Protein AF-A0A498G0M4-F1 (afdb_monomer)

Secondary structure (DSSP, 8-state):
-----S-------EE-EEEEESSEE-SSSEEEEEEEE-TT--B--SPEEEEEESSSB-SSEEEEE--TTSEEEEEE--BPPTT-SEEEEEEEEE--SSSSEE--SPPPPEEEE--

Sequence (115 aa):
MMGMIGDIDGLAATELDAQPQPEVTTPGEQSIDVAVVDPDGSRVADATVIVRGGSARIDGVVTAETNGEGIATVDVDPELGPNQADGTLTIDVKPTAEGDYVDERGNTEVLVVEE

Radius of gyration: 17.29 Å; Cα contacts (8 Å, |Δi|>4): 293; chains: 1; bounding box: 62×27×42 Å

pLDDT: mean 91.68, std 13.33, range [48.0, 98.75]

Mean predicted aligned error: 6.03 Å

Structure (mmCIF, N/CA/C/O backbone):
data_AF-A0A498G0M4-F1
#
_entry.id   AF-A0A498G0M4-F1
#
loop_
_atom_site.group_PDB
_atom_site.id
_atom_site.type_symbol
_atom_site.label_atom_id
_atom_site.label_alt_id
_atom_site.label_comp_id
_atom_site.label_asym_id
_atom_site.label_entity_id
_atom_site.label_seq_id
_atom_site.pdbx_PDB_ins_code
_atom_site.Cartn_x
_atom_site.Cartn_y
_atom_site.Cartn_z
_atom_site.occupancy
_atom_site.B_iso_or_equiv
_atom_site.auth_seq_id
_atom_site.auth_comp_id
_atom_site.auth_asym_id
_atom_site.auth_atom_id
_atom_site.pdbx_PDB_model_num
ATOM 1 N N . MET A 1 1 ? 47.440 -18.723 -10.652 1.00 53.06 1 MET A N 1
ATOM 2 C CA . MET A 1 1 ? 46.733 -17.444 -10.860 1.00 53.06 1 MET A CA 1
ATOM 3 C C . MET A 1 1 ? 45.257 -17.799 -10.915 1.00 53.06 1 MET A C 1
ATOM 5 O O . MET A 1 1 ? 44.868 -18.484 -11.847 1.00 53.06 1 MET A O 1
ATOM 9 N N . MET A 1 2 ? 44.503 -17.515 -9.850 1.00 56.91 2 MET A N 1
ATOM 10 C CA . MET A 1 2 ? 43.069 -17.828 -9.766 1.00 56.91 2 MET A CA 1
ATOM 11 C C . MET A 1 2 ? 42.304 -16.583 -10.211 1.00 56.91 2 MET A C 1
ATOM 13 O O . MET A 1 2 ? 42.479 -15.523 -9.614 1.00 56.91 2 MET A O 1
ATOM 17 N N . GLY A 1 3 ? 41.565 -16.706 -11.312 1.00 49.50 3 GLY A N 1
ATOM 18 C CA . GLY A 1 3 ? 40.740 -15.643 -11.878 1.00 49.50 3 GLY A CA 1
ATOM 19 C C . GLY A 1 3 ? 39.439 -15.456 -11.100 1.00 49.50 3 GLY A C 1
ATOM 20 O O . GLY A 1 3 ? 38.919 -16.404 -10.519 1.00 49.50 3 GLY A O 1
ATOM 21 N N . MET A 1 4 ? 38.986 -14.205 -11.098 1.00 56.62 4 MET A N 1
ATOM 22 C CA . MET A 1 4 ? 37.751 -13.640 -10.550 1.00 56.62 4 MET A CA 1
ATOM 23 C C . MET A 1 4 ? 36.553 -14.599 -10.424 1.00 56.62 4 MET A C 1
ATOM 25 O O . MET A 1 4 ? 36.030 -15.105 -11.411 1.00 56.62 4 MET A O 1
ATOM 29 N N . ILE A 1 5 ? 36.085 -14.732 -9.180 1.00 56.88 5 ILE A N 1
ATOM 30 C CA . ILE A 1 5 ? 34.662 -14.677 -8.794 1.00 56.88 5 ILE A CA 1
ATOM 31 C C . ILE A 1 5 ? 34.129 -13.333 -9.326 1.00 56.88 5 ILE A C 1
ATOM 33 O O . ILE A 1 5 ? 34.840 -12.343 -9.179 1.00 56.88 5 ILE A O 1
ATOM 37 N N . GLY A 1 6 ? 32.976 -13.143 -9.949 1.00 53.41 6 GLY A N 1
ATOM 38 C CA . GLY A 1 6 ? 31.734 -13.876 -10.168 1.00 53.41 6 GLY A CA 1
ATOM 39 C C . GLY A 1 6 ? 30.750 -12.794 -10.661 1.00 53.41 6 GLY A C 1
ATOM 40 O O . GLY A 1 6 ? 30.939 -11.624 -10.332 1.00 53.41 6 GLY A O 1
ATOM 41 N N . ASP A 1 7 ? 29.773 -13.160 -11.487 1.00 50.94 7 ASP A N 1
ATOM 42 C CA . ASP A 1 7 ? 28.543 -12.378 -11.712 1.00 50.94 7 ASP A CA 1
ATOM 43 C C . ASP A 1 7 ? 28.702 -10.938 -12.239 1.00 50.94 7 ASP A C 1
ATOM 45 O O . ASP A 1 7 ? 28.330 -9.968 -11.583 1.00 50.94 7 ASP A O 1
ATOM 49 N N . ILE A 1 8 ? 29.224 -10.788 -13.459 1.00 57.91 8 ILE A N 1
ATOM 50 C CA . ILE A 1 8 ? 29.232 -9.498 -14.162 1.00 57.91 8 ILE A CA 1
ATOM 51 C C . ILE A 1 8 ? 28.188 -9.538 -15.290 1.00 57.91 8 ILE A C 1
ATOM 53 O O . ILE A 1 8 ? 28.268 -10.390 -16.175 1.00 57.91 8 ILE A O 1
ATOM 57 N N . ASP A 1 9 ? 27.252 -8.585 -15.224 1.00 48.00 9 ASP A N 1
ATOM 58 C CA . ASP A 1 9 ? 26.295 -8.148 -16.255 1.00 48.00 9 ASP A CA 1
ATOM 59 C C . ASP A 1 9 ? 25.074 -9.036 -16.554 1.00 48.00 9 ASP A C 1
ATOM 61 O O . ASP A 1 9 ? 24.768 -9.361 -17.701 1.00 48.00 9 ASP A O 1
ATOM 65 N N . GLY A 1 10 ? 24.296 -9.339 -15.511 1.00 48.12 10 GLY A N 1
ATOM 66 C CA . GLY A 1 10 ? 22.842 -9.468 -15.639 1.00 48.12 10 GLY A CA 1
ATOM 67 C C . GLY A 1 10 ? 22.207 -8.169 -15.152 1.00 48.12 10 GLY A C 1
ATOM 68 O O . GLY A 1 10 ? 22.293 -7.878 -13.965 1.00 48.12 10 GLY A O 1
ATOM 69 N N . LEU A 1 11 ? 21.662 -7.376 -16.074 1.00 59.62 11 LEU A N 1
ATOM 70 C CA . LEU A 1 11 ? 20.932 -6.122 -15.853 1.00 59.62 11 LEU A CA 1
ATOM 71 C C . LEU A 1 11 ? 20.142 -6.179 -14.534 1.00 59.62 11 LEU A C 1
ATOM 73 O O . LEU A 1 11 ? 19.215 -6.978 -14.414 1.00 59.62 11 LEU A O 1
ATOM 77 N N . ALA A 1 12 ? 20.548 -5.403 -13.526 1.00 71.50 12 ALA A N 1
ATOM 78 C CA . ALA A 1 12 ? 19.816 -5.362 -12.267 1.00 71.50 12 ALA A CA 1
ATOM 79 C C . ALA A 1 12 ? 18.421 -4.814 -12.571 1.00 71.50 12 ALA A C 1
ATOM 81 O O . ALA A 1 12 ? 18.303 -3.681 -13.041 1.00 71.50 12 ALA A O 1
ATOM 82 N N . ALA A 1 13 ? 17.391 -5.635 -12.373 1.00 86.19 13 ALA A N 1
ATOM 83 C CA . ALA A 1 13 ? 16.028 -5.167 -12.514 1.00 86.19 13 ALA A CA 1
ATOM 84 C C . ALA A 1 13 ? 15.790 -4.001 -11.544 1.00 86.19 13 ALA A C 1
ATOM 86 O O . ALA A 1 13 ? 16.365 -3.935 -10.455 1.00 86.19 13 ALA A O 1
ATOM 87 N N . THR A 1 14 ? 14.981 -3.051 -11.983 1.00 92.19 14 THR A N 1
ATOM 88 C CA . THR A 1 14 ? 14.683 -1.827 -11.253 1.00 92.19 14 THR A CA 1
ATOM 89 C C . THR A 1 14 ? 13.641 -2.131 -10.189 1.00 92.19 14 THR A C 1
ATOM 91 O O . THR A 1 14 ? 12.508 -2.485 -10.509 1.00 92.19 14 THR A O 1
ATOM 94 N N . GLU A 1 15 ? 14.034 -2.004 -8.927 1.00 93.62 15 GLU A N 1
ATOM 95 C CA . GLU A 1 15 ? 13.143 -2.197 -7.783 1.00 93.62 15 GLU A CA 1
ATOM 96 C C . GLU A 1 15 ? 12.084 -1.092 -7.732 1.00 93.62 15 GLU A C 1
ATOM 98 O O . GLU A 1 15 ? 12.431 0.092 -7.706 1.00 93.62 15 GLU A O 1
ATOM 103 N N . LEU A 1 16 ? 10.812 -1.478 -7.697 1.00 95.88 16 LEU A N 1
ATOM 104 C CA . LEU A 1 16 ? 9.693 -0.566 -7.490 1.00 95.88 16 LEU A CA 1
ATOM 105 C C . LEU A 1 16 ? 9.430 -0.331 -6.000 1.00 95.88 16 LEU A C 1
ATOM 107 O O . LEU A 1 16 ? 9.853 -1.095 -5.137 1.00 95.88 16 LEU A O 1
ATOM 111 N N . ASP A 1 17 ? 8.729 0.759 -5.710 1.00 96.75 17 ASP A N 1
ATOM 112 C CA . ASP A 1 17 ? 8.179 1.056 -4.391 1.00 96.75 17 ASP A CA 1
ATOM 113 C C . ASP A 1 17 ? 6.729 1.538 -4.527 1.00 96.75 17 ASP A C 1
ATOM 115 O O . ASP A 1 17 ? 6.372 2.222 -5.495 1.00 96.75 17 ASP A O 1
ATOM 119 N N . ALA A 1 18 ? 5.895 1.187 -3.552 1.00 97.81 18 ALA A N 1
ATOM 120 C CA . ALA A 1 18 ? 4.511 1.625 -3.454 1.00 97.81 18 ALA A CA 1
ATOM 121 C C . ALA A 1 18 ? 4.346 2.623 -2.3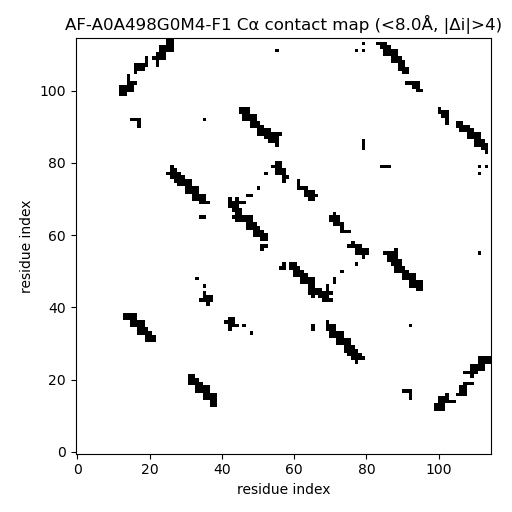04 1.00 97.81 18 ALA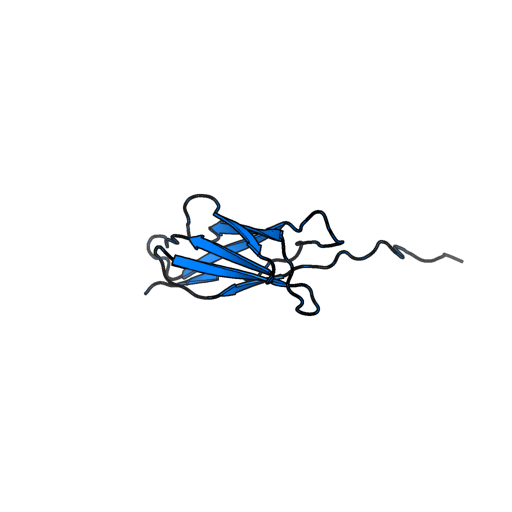 A C 1
ATOM 123 O O . ALA A 1 18 ? 4.681 2.348 -1.151 1.00 97.81 18 ALA A O 1
ATOM 124 N N . GLN A 1 19 ? 3.784 3.783 -2.634 1.00 98.00 19 GLN A N 1
ATOM 125 C CA . GLN A 1 19 ? 3.597 4.913 -1.730 1.00 98.00 19 GLN A CA 1
ATOM 126 C C . GLN A 1 19 ? 2.095 5.167 -1.543 1.00 98.00 19 GLN A C 1
ATOM 128 O O . GLN A 1 19 ? 1.498 5.880 -2.358 1.00 98.00 19 GLN A O 1
ATOM 133 N N . PRO A 1 20 ? 1.456 4.558 -0.525 1.00 98.31 20 PRO A N 1
ATOM 134 C C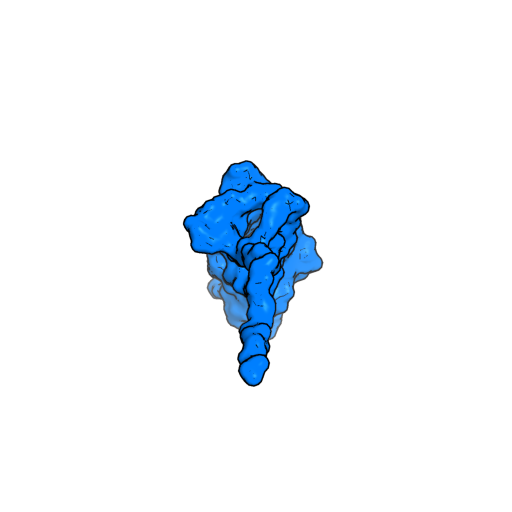A . PRO A 1 20 ? 0.045 4.780 -0.243 1.00 98.31 20 PRO A CA 1
ATOM 135 C C . PRO A 1 20 ? -0.194 6.164 0.360 1.00 98.31 20 PRO A C 1
ATOM 137 O O . PRO A 1 20 ? 0.625 6.672 1.123 1.00 98.31 20 PRO A O 1
ATOM 140 N N . GLN A 1 21 ? -1.338 6.766 0.056 1.00 98.00 21 GLN A N 1
ATOM 141 C CA . GLN A 1 21 ? -1.839 7.987 0.671 1.00 98.00 21 GLN A CA 1
ATOM 142 C C . GLN A 1 21 ? -3.331 7.804 1.007 1.00 98.00 21 GLN A C 1
ATOM 144 O O . GLN A 1 21 ? -4.141 7.620 0.095 1.00 98.00 21 GLN A O 1
ATOM 149 N N . PRO A 1 22 ? -3.713 7.871 2.296 1.00 97.75 22 P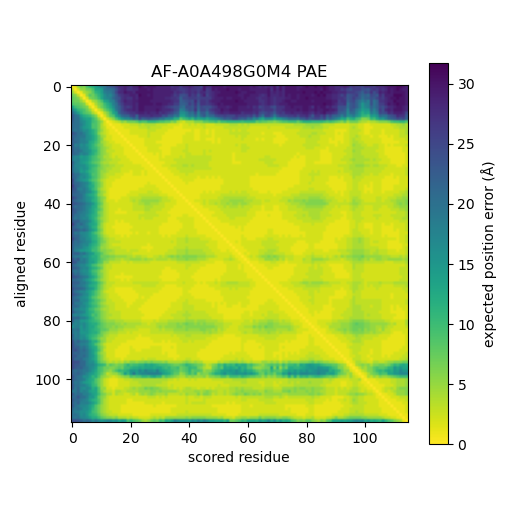RO A N 1
ATOM 150 C CA . PRO A 1 22 ? -2.845 8.083 3.461 1.00 97.75 22 PRO A CA 1
ATOM 151 C C . PRO A 1 22 ? -1.996 6.843 3.824 1.00 97.75 22 PRO A C 1
ATOM 153 O O . PRO A 1 22 ? -2.378 5.713 3.541 1.00 97.75 22 PRO A O 1
ATOM 156 N N . GLU A 1 23 ? -0.862 7.052 4.504 1.00 97.94 23 GLU A N 1
ATOM 157 C CA . GLU A 1 23 ? -0.056 5.964 5.104 1.00 97.94 23 GLU A CA 1
ATOM 158 C C . GLU A 1 23 ? -0.627 5.477 6.446 1.00 97.94 23 GLU A C 1
ATOM 160 O O . GLU A 1 23 ? -0.321 4.378 6.900 1.00 97.94 23 GLU A O 1
ATOM 165 N N . VAL A 1 24 ? -1.453 6.302 7.098 1.00 98.44 24 VAL A N 1
ATOM 166 C CA . VAL A 1 24 ? -2.122 5.984 8.363 1.00 98.44 24 VAL A CA 1
ATOM 167 C C . VAL A 1 24 ? -3.607 6.286 8.227 1.00 98.44 24 VAL A C 1
ATOM 169 O O . VAL A 1 24 ? -3.977 7.390 7.827 1.00 98.44 24 VAL A O 1
ATOM 172 N N . THR A 1 25 ? -4.450 5.329 8.588 1.00 97.69 25 THR A N 1
ATOM 173 C CA . THR A 1 25 ? -5.904 5.451 8.525 1.00 97.69 25 THR A CA 1
ATOM 174 C C . THR A 1 25 ? -6.601 4.769 9.705 1.00 97.69 25 THR A C 1
ATOM 176 O O . THR A 1 25 ? -5.949 4.227 10.592 1.00 97.69 25 THR A O 1
ATOM 179 N N . THR A 1 26 ? -7.928 4.814 9.729 1.00 98.00 26 THR A N 1
ATOM 180 C CA . THR A 1 26 ? -8.812 4.174 10.708 1.00 98.00 26 THR A CA 1
ATOM 181 C C . THR A 1 26 ? -9.611 3.036 10.060 1.00 98.00 26 THR A C 1
ATOM 183 O O . THR A 1 26 ? -9.632 2.935 8.831 1.00 98.00 26 THR A O 1
ATOM 186 N N . PRO A 1 27 ? -10.280 2.172 10.844 1.00 98.12 27 PRO A N 1
ATOM 187 C CA . PRO A 1 27 ? -11.246 1.212 10.318 1.00 98.12 27 PRO A CA 1
ATOM 188 C C . PRO A 1 27 ? -12.376 1.853 9.496 1.00 98.12 27 PRO A C 1
ATOM 190 O O . PRO A 1 27 ? -12.727 3.014 9.726 1.00 98.12 27 PRO A O 1
ATOM 193 N N . GLY A 1 28 ? -12.984 1.067 8.603 1.00 98.06 28 GLY A N 1
ATOM 194 C CA . GLY A 1 28 ? -14.147 1.455 7.795 1.00 98.06 28 GLY A CA 1
ATOM 195 C C . GLY A 1 28 ? -13.849 1.750 6.319 1.00 98.06 28 GLY A C 1
ATOM 196 O O . GLY A 1 28 ? -12.708 2.028 5.941 1.00 98.06 28 GLY A O 1
ATOM 197 N N . GLU A 1 29 ? -14.910 1.727 5.503 1.00 97.81 29 GLU A N 1
ATOM 198 C CA . GLU A 1 29 ? -14.879 1.943 4.049 1.00 97.81 29 GLU A CA 1
ATOM 199 C C . GLU A 1 29 ? -14.190 3.257 3.650 1.00 97.81 29 GLU A C 1
ATOM 201 O O . GLU A 1 29 ? -14.591 4.351 4.062 1.00 97.81 29 GLU A O 1
ATOM 206 N N . GLN A 1 30 ? -13.173 3.153 2.795 1.00 97.62 30 GLN A N 1
ATOM 207 C CA . GLN A 1 30 ? -12.380 4.284 2.320 1.00 97.62 30 GLN A CA 1
ATOM 208 C C . GLN A 1 30 ? -11.606 3.954 1.040 1.00 97.62 30 GLN A C 1
ATOM 210 O O . GLN A 1 30 ? -11.382 2.789 0.712 1.00 97.62 30 GLN A O 1
ATOM 215 N N . SER A 1 31 ? -11.123 4.996 0.366 1.00 98.06 31 SER A N 1
ATOM 216 C CA . SER A 1 31 ? -10.220 4.867 -0.777 1.00 98.06 31 SER A CA 1
ATOM 217 C C . SER A 1 31 ? -8.798 5.262 -0.379 1.00 98.06 31 SER A C 1
ATOM 219 O O . SER A 1 31 ? -8.599 6.264 0.311 1.00 98.06 31 SER A O 1
ATOM 221 N N . ILE A 1 32 ? -7.814 4.492 -0.839 1.00 98.44 32 ILE A N 1
ATOM 222 C CA . ILE A 1 32 ? -6.383 4.769 -0.677 1.00 98.44 32 ILE A CA 1
ATOM 223 C C . ILE A 1 32 ? -5.776 4.911 -2.070 1.00 98.44 32 ILE A C 1
ATOM 225 O O . ILE A 1 32 ? -5.925 4.025 -2.913 1.00 98.44 32 ILE A O 1
ATOM 229 N N . ASP A 1 33 ? -5.069 6.012 -2.304 1.00 98.75 33 ASP A N 1
ATOM 230 C CA . ASP A 1 33 ? -4.310 6.206 -3.535 1.00 98.75 33 ASP A CA 1
ATOM 231 C C . ASP A 1 33 ? -2.907 5.634 -3.352 1.00 98.75 33 ASP A C 1
ATOM 233 O O . ASP A 1 33 ? -2.180 6.027 -2.445 1.00 98.75 33 ASP A O 1
ATOM 237 N N . VAL A 1 34 ? -2.507 4.710 -4.218 1.00 98.69 34 VAL A N 1
ATOM 238 C CA . VAL A 1 34 ? -1.188 4.077 -4.187 1.00 98.69 34 VAL A CA 1
ATOM 239 C C . VAL A 1 34 ? -0.410 4.512 -5.410 1.00 98.69 34 VAL A C 1
ATOM 241 O O . VAL A 1 34 ? -0.764 4.179 -6.542 1.00 98.69 34 VAL A O 1
ATOM 244 N N . ALA A 1 35 ? 0.667 5.256 -5.186 1.00 98.50 35 ALA A N 1
ATOM 245 C CA . ALA A 1 35 ? 1.558 5.639 -6.261 1.00 98.50 35 ALA A CA 1
ATOM 246 C C . ALA A 1 35 ? 2.719 4.650 -6.380 1.00 98.50 35 ALA A C 1
ATOM 248 O O . ALA A 1 35 ? 3.394 4.369 -5.391 1.00 98.50 35 ALA A O 1
ATOM 249 N N . VAL A 1 36 ? 2.968 4.152 -7.590 1.00 98.06 36 VAL A N 1
ATOM 250 C CA . VAL A 1 36 ? 4.086 3.242 -7.869 1.00 98.06 36 VAL A CA 1
ATOM 251 C C . VAL A 1 36 ? 5.238 4.042 -8.459 1.00 98.06 36 VAL A C 1
ATOM 253 O O . VAL A 1 36 ? 5.049 4.796 -9.423 1.00 98.06 36 VAL A O 1
ATOM 256 N N . VAL A 1 37 ? 6.422 3.903 -7.864 1.00 97.12 37 VAL A N 1
ATOM 257 C CA . VAL A 1 37 ? 7.617 4.659 -8.247 1.00 97.12 37 VAL A CA 1
ATOM 258 C C . VAL A 1 37 ? 8.834 3.774 -8.458 1.00 97.12 37 VAL A C 1
ATOM 260 O O . VAL A 1 37 ? 8.978 2.735 -7.821 1.00 97.12 37 VAL A O 1
ATOM 263 N N . ASP A 1 38 ? 9.723 4.220 -9.339 1.00 95.19 38 ASP A N 1
ATOM 264 C CA . ASP A 1 38 ? 11.079 3.687 -9.455 1.00 95.19 38 ASP A CA 1
ATOM 265 C C . ASP A 1 38 ? 12.047 4.373 -8.454 1.00 95.19 38 ASP A C 1
ATOM 267 O O . ASP A 1 38 ? 11.661 5.320 -7.756 1.00 95.19 38 ASP A O 1
ATOM 271 N N . PRO A 1 39 ? 13.321 3.941 -8.365 1.00 93.81 39 PRO A N 1
ATOM 272 C CA . PRO A 1 39 ? 14.302 4.523 -7.447 1.00 93.81 39 PRO A CA 1
ATOM 273 C C . PRO A 1 39 ? 14.656 5.991 -7.724 1.00 93.81 39 PRO A C 1
ATOM 275 O O . PRO A 1 39 ? 15.152 6.671 -6.825 1.00 93.81 39 PRO A O 1
ATOM 278 N N . ASP A 1 40 ? 14.412 6.479 -8.943 1.00 93.62 40 ASP A N 1
ATOM 279 C CA . ASP A 1 40 ? 14.599 7.882 -9.321 1.00 93.62 40 ASP A CA 1
ATOM 280 C C . ASP A 1 40 ? 13.364 8.739 -8.965 1.00 93.62 40 ASP A C 1
ATOM 282 O O . ASP A 1 40 ? 13.392 9.968 -9.087 1.00 93.62 40 ASP A O 1
ATOM 286 N N . GLY A 1 41 ? 12.287 8.108 -8.479 1.00 94.81 41 GLY A N 1
ATOM 287 C CA . GLY A 1 41 ? 11.019 8.739 -8.124 1.00 94.81 41 GLY A CA 1
ATOM 288 C C . GLY A 1 41 ? 10.071 8.928 -9.310 1.00 94.81 41 GLY A C 1
ATOM 289 O O . GLY A 1 41 ? 9.076 9.650 -9.186 1.00 94.81 41 GLY A O 1
ATOM 290 N N . SER A 1 42 ? 10.359 8.314 -10.460 1.00 95.38 42 SER A N 1
ATOM 291 C CA . SER A 1 42 ? 9.488 8.372 -11.635 1.00 95.38 42 SER A CA 1
ATOM 292 C C . SER A 1 42 ? 8.256 7.497 -11.429 1.00 95.38 42 SER A C 1
ATOM 294 O O . SER A 1 42 ? 8.3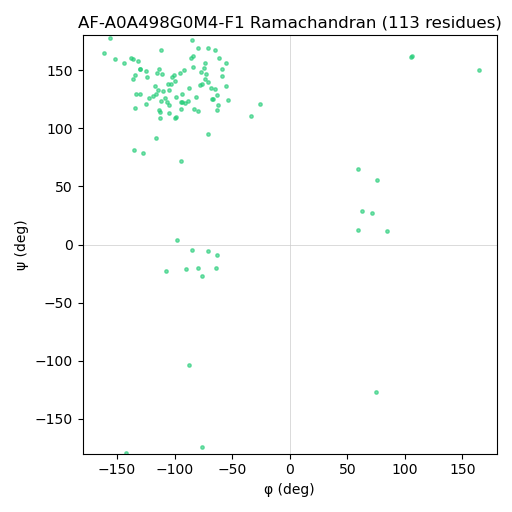37 6.415 -10.855 1.00 95.38 42 SER A O 1
ATOM 296 N N . ARG A 1 43 ? 7.103 7.961 -11.917 1.00 95.94 43 ARG A N 1
ATOM 297 C CA . ARG A 1 43 ? 5.824 7.245 -11.831 1.00 95.94 43 ARG A CA 1
ATOM 298 C C . ARG A 1 43 ? 5.752 6.105 -12.847 1.00 95.94 43 ARG A C 1
ATOM 300 O O . ARG A 1 43 ? 6.115 6.303 -14.007 1.00 95.94 43 ARG A O 1
ATOM 307 N N . VAL A 1 44 ? 5.223 4.957 -12.425 1.00 95.62 44 VAL A N 1
ATOM 308 C CA . VAL A 1 44 ? 5.071 3.760 -13.269 1.00 95.62 44 VAL A CA 1
ATOM 309 C C . VAL A 1 44 ? 3.592 3.461 -13.508 1.00 95.62 44 VAL A C 1
ATOM 311 O O . VAL A 1 44 ? 2.840 3.177 -12.574 1.00 95.62 44 VAL A O 1
ATOM 314 N N . ALA A 1 45 ? 3.175 3.550 -14.769 1.00 96.19 45 ALA A N 1
ATOM 315 C CA . ALA A 1 45 ? 1.815 3.259 -15.218 1.00 96.19 45 ALA A CA 1
ATOM 316 C C . ALA A 1 45 ? 1.596 1.757 -15.471 1.00 96.19 45 ALA A C 1
ATOM 318 O O . ALA A 1 45 ? 2.557 0.999 -15.621 1.00 96.19 45 ALA A O 1
ATOM 319 N N . ASP A 1 46 ? 0.324 1.358 -15.524 1.00 96.25 46 ASP A N 1
ATOM 320 C CA . ASP A 1 46 ? -0.167 0.017 -15.859 1.00 96.25 46 ASP A CA 1
ATOM 321 C C . ASP A 1 46 ? 0.337 -1.115 -14.929 1.00 96.25 46 ASP A C 1
ATOM 323 O O . ASP A 1 46 ? 0.159 -2.302 -15.204 1.00 96.25 46 ASP A O 1
ATOM 327 N N . ALA A 1 47 ? 0.940 -0.778 -13.787 1.00 96.75 47 ALA A N 1
ATOM 328 C CA . ALA A 1 47 ? 1.337 -1.741 -12.768 1.00 96.75 47 ALA A CA 1
ATOM 329 C C . ALA A 1 47 ? 0.113 -2.179 -11.954 1.00 96.75 47 ALA A C 1
ATOM 331 O O . ALA A 1 47 ? -0.709 -1.354 -11.552 1.00 96.75 47 ALA A O 1
ATOM 332 N N . THR A 1 48 ? -0.009 -3.474 -11.660 1.00 97.94 48 THR A N 1
ATOM 333 C CA . THR A 1 48 ? -1.074 -3.969 -10.781 1.00 97.94 48 THR A CA 1
ATOM 334 C C . THR A 1 48 ? -0.655 -3.811 -9.324 1.00 97.94 48 THR A C 1
ATOM 336 O O . THR A 1 48 ? 0.286 -4.457 -8.867 1.00 97.94 48 THR A O 1
ATOM 339 N N . VAL A 1 49 ? -1.390 -2.997 -8.577 1.00 98.38 49 VAL A N 1
ATOM 340 C CA . VAL A 1 49 ? -1.295 -2.880 -7.121 1.00 98.38 49 VAL A CA 1
ATOM 341 C C . VAL A 1 49 ? -2.210 -3.914 -6.479 1.00 98.38 49 VAL A C 1
ATOM 343 O O . VAL A 1 49 ? -3.358 -4.088 -6.890 1.00 98.38 49 VAL A O 1
ATOM 346 N N . ILE A 1 50 ? -1.700 -4.605 -5.463 1.00 98.50 50 ILE A N 1
ATOM 347 C CA . ILE A 1 50 ? -2.414 -5.634 -4.712 1.00 98.50 50 ILE A CA 1
ATOM 348 C C . ILE A 1 50 ? -2.364 -5.263 -3.233 1.00 98.50 50 ILE A C 1
ATOM 350 O O . ILE A 1 50 ? -1.285 -5.192 -2.654 1.00 98.50 50 ILE A O 1
ATOM 354 N N . VAL A 1 51 ? -3.527 -5.087 -2.610 1.00 98.50 51 VAL A N 1
ATOM 355 C CA . VAL A 1 51 ? -3.652 -4.801 -1.178 1.00 98.50 51 VAL A CA 1
ATOM 356 C C . VAL A 1 51 ? -4.255 -5.995 -0.452 1.00 98.50 51 VAL A C 1
ATOM 358 O O . VAL A 1 51 ? -5.248 -6.588 -0.891 1.00 98.50 51 VAL A O 1
ATOM 361 N N . ARG A 1 52 ? -3.625 -6.371 0.663 1.00 98.31 52 ARG A N 1
ATOM 362 C CA . ARG A 1 52 ? -4.007 -7.508 1.510 1.00 98.31 52 ARG A CA 1
ATOM 363 C C . ARG A 1 52 ? -4.052 -7.085 2.972 1.00 98.31 52 ARG A C 1
ATOM 365 O O . ARG A 1 52 ? -3.381 -6.141 3.384 1.00 9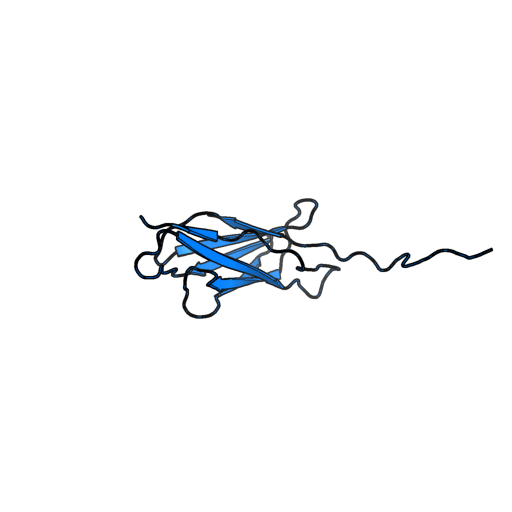8.31 52 ARG A O 1
ATOM 372 N N . GLY A 1 53 ? -4.796 -7.843 3.771 1.00 98.00 53 GLY A N 1
ATOM 373 C CA . GLY A 1 53 ? -4.698 -7.741 5.222 1.00 98.00 53 GLY A CA 1
ATOM 374 C C . GLY A 1 53 ? -3.328 -8.221 5.703 1.00 98.00 53 GLY A C 1
ATOM 375 O O . GLY A 1 53 ? -2.929 -9.346 5.394 1.00 98.00 53 GLY A O 1
ATOM 376 N N . GLY A 1 54 ? -2.627 -7.371 6.452 1.00 97.00 54 GLY A N 1
ATOM 377 C CA . GLY A 1 54 ? -1.483 -7.752 7.272 1.00 97.00 54 GLY A CA 1
ATOM 378 C C . GLY A 1 54 ? -1.985 -8.201 8.641 1.00 97.00 54 GLY A C 1
ATOM 379 O O . GLY A 1 54 ? -2.525 -9.299 8.796 1.00 97.00 54 GLY A O 1
ATOM 380 N N . SER A 1 55 ? -1.838 -7.339 9.647 1.00 97.88 55 SER A N 1
ATOM 381 C CA . SER A 1 55 ? -2.465 -7.539 10.963 1.00 97.88 55 SER A CA 1
ATOM 382 C C . SER A 1 55 ? -3.863 -6.918 11.080 1.00 97.88 55 SER A C 1
ATOM 384 O O . SER A 1 55 ? -4.636 -7.362 11.933 1.00 97.88 55 SER A O 1
ATOM 386 N N . ALA A 1 56 ? -4.218 -5.946 10.232 1.00 97.88 56 ALA A N 1
ATOM 387 C CA . ALA A 1 56 ? -5.606 -5.532 10.021 1.00 97.88 56 ALA A CA 1
ATOM 388 C C . ALA A 1 56 ? -6.269 -6.452 8.984 1.00 97.88 56 ALA A C 1
ATOM 390 O O . ALA A 1 56 ? -5.598 -7.053 8.140 1.00 97.88 56 ALA A O 1
ATOM 391 N N . ARG A 1 57 ? -7.592 -6.602 9.057 1.00 97.62 57 ARG A N 1
ATOM 392 C CA . ARG A 1 57 ? -8.357 -7.476 8.157 1.00 97.62 57 ARG A CA 1
ATOM 393 C C . ARG A 1 57 ? -9.054 -6.653 7.091 1.00 97.62 57 ARG A C 1
ATOM 395 O O . ARG A 1 57 ? -9.538 -5.575 7.388 1.00 97.62 57 ARG A O 1
ATOM 402 N N . ILE A 1 58 ? -9.134 -7.204 5.888 1.00 97.19 58 ILE A N 1
ATOM 403 C CA . ILE A 1 58 ? -10.011 -6.747 4.807 1.00 97.19 58 ILE A CA 1
ATOM 404 C C . ILE A 1 58 ? -10.654 -7.979 4.172 1.00 97.19 58 ILE A C 1
ATOM 406 O O . ILE A 1 58 ? -10.119 -9.093 4.282 1.00 97.19 58 ILE A O 1
ATOM 410 N N . ASP A 1 59 ? -11.769 -7.788 3.477 1.00 94.31 59 ASP A N 1
ATOM 411 C CA . ASP A 1 59 ? -12.431 -8.863 2.746 1.00 94.31 59 ASP A CA 1
ATOM 412 C C . ASP A 1 59 ? -11.625 -9.277 1.507 1.00 94.31 59 ASP A C 1
ATOM 414 O O . ASP A 1 59 ? -11.734 -8.725 0.413 1.00 94.31 59 ASP A O 1
ATOM 418 N N . GLY A 1 60 ? -10.807 -10.314 1.679 1.00 95.06 60 GLY A N 1
ATOM 419 C CA . GLY A 1 60 ? -10.049 -10.922 0.594 1.00 95.06 60 GLY A CA 1
ATOM 420 C C . GLY A 1 60 ? -8.849 -10.084 0.156 1.00 95.06 60 GLY A C 1
ATOM 421 O O . GLY A 1 60 ? -7.951 -9.805 0.948 1.00 95.06 60 GLY A O 1
ATOM 422 N N . VAL A 1 61 ? -8.778 -9.801 -1.144 1.00 97.44 61 VAL A N 1
ATOM 423 C CA . VAL A 1 61 ? -7.664 -9.099 -1.791 1.00 97.44 61 VAL A CA 1
ATOM 424 C C . VAL A 1 61 ? -8.252 -8.033 -2.700 1.00 97.44 61 VAL A C 1
ATOM 426 O O . VAL A 1 61 ? -9.104 -8.350 -3.530 1.00 97.44 61 VAL A O 1
ATOM 429 N N . VAL A 1 62 ? -7.771 -6.801 -2.566 1.00 98.12 62 VAL A N 1
ATOM 430 C CA . VAL A 1 62 ? -8.169 -5.676 -3.417 1.00 98.12 62 VAL A CA 1
ATOM 431 C C . VAL A 1 62 ? -7.064 -5.420 -4.430 1.00 98.12 62 VAL A C 1
ATOM 433 O O . VAL A 1 62 ? -5.882 -5.489 -4.096 1.00 98.12 62 VAL A O 1
ATOM 436 N N . THR A 1 63 ? -7.432 -5.150 -5.679 1.00 98.12 63 THR A N 1
ATOM 437 C CA . THR A 1 63 ? -6.469 -4.880 -6.750 1.00 98.12 63 THR A CA 1
ATOM 438 C C . THR A 1 63 ? -6.904 -3.692 -7.586 1.00 98.12 63 THR A C 1
ATOM 440 O O . THR A 1 63 ? -8.088 -3.579 -7.900 1.00 98.12 63 THR A O 1
ATOM 443 N N . ALA A 1 64 ? -5.947 -2.875 -8.012 1.00 98.25 64 ALA A N 1
ATOM 444 C CA . ALA A 1 64 ? -6.156 -1.803 -8.979 1.00 98.25 64 ALA A CA 1
ATOM 445 C C . ALA A 1 64 ? -4.926 -1.663 -9.883 1.00 98.25 64 ALA A C 1
ATOM 447 O O . ALA A 1 64 ? -3.827 -2.064 -9.508 1.00 98.25 64 ALA A O 1
ATOM 448 N N . GLU A 1 65 ? -5.108 -1.110 -11.077 1.00 98.19 65 GLU A N 1
ATOM 449 C CA . GLU A 1 65 ? -4.011 -0.821 -12.007 1.00 98.19 65 GLU A CA 1
ATOM 450 C C . GLU A 1 65 ? -3.638 0.659 -11.921 1.00 98.19 65 GLU A C 1
ATOM 452 O O . GLU A 1 65 ? -4.518 1.517 -11.790 1.00 98.19 65 GLU A O 1
ATOM 457 N N . THR A 1 66 ? -2.342 0.972 -11.980 1.00 98.25 66 THR A N 1
ATOM 458 C CA . THR A 1 66 ? -1.906 2.366 -12.015 1.00 98.25 66 THR A CA 1
ATOM 459 C C . THR A 1 66 ? -2.296 3.020 -13.335 1.00 98.25 66 THR A C 1
ATOM 461 O O . THR A 1 66 ? -2.117 2.465 -14.416 1.00 98.2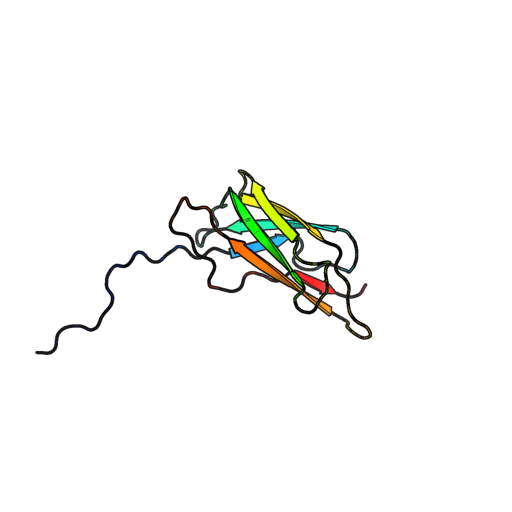5 66 THR A O 1
ATOM 464 N N . ASN A 1 67 ? -2.832 4.234 -13.259 1.00 97.62 67 ASN A N 1
ATOM 465 C CA . ASN A 1 67 ? -3.184 5.030 -14.430 1.00 97.62 67 ASN A CA 1
ATOM 466 C C . ASN A 1 67 ? -1.934 5.660 -15.091 1.00 97.62 67 ASN A C 1
ATOM 468 O O . ASN A 1 67 ? -0.801 5.446 -14.663 1.00 97.62 67 ASN A O 1
ATOM 472 N N . GLY A 1 68 ? -2.134 6.512 -16.103 1.00 96.06 68 GLY A N 1
ATOM 473 C CA . GLY A 1 68 ? -1.040 7.225 -16.784 1.00 96.06 68 GLY A CA 1
ATOM 474 C C . GLY A 1 68 ? -0.231 8.201 -15.910 1.00 96.06 68 GLY A C 1
ATOM 475 O O . GLY A 1 68 ? 0.799 8.698 -16.356 1.00 96.06 68 GLY A O 1
ATOM 476 N N . GLU A 1 69 ? -0.673 8.481 -14.681 1.00 97.25 69 GLU A N 1
ATOM 477 C CA . GLU A 1 69 ? 0.056 9.257 -13.666 1.00 97.25 69 GLU A CA 1
ATOM 478 C C . GLU A 1 69 ? 0.779 8.351 -12.647 1.00 97.25 69 GLU A C 1
ATOM 480 O O . GLU A 1 69 ? 1.389 8.846 -11.698 1.00 97.25 69 GLU A O 1
ATOM 485 N N . GLY A 1 70 ? 0.726 7.028 -12.839 1.00 97.62 70 GLY A N 1
ATOM 486 C CA . GLY A 1 70 ? 1.306 6.014 -11.961 1.00 97.62 70 GLY A CA 1
ATOM 487 C C . GLY A 1 70 ? 0.579 5.850 -10.628 1.00 97.62 70 GLY A C 1
ATOM 488 O O . GLY A 1 70 ? 1.213 5.478 -9.641 1.00 97.62 70 GLY A O 1
ATOM 489 N N . ILE A 1 71 ? -0.723 6.156 -10.584 1.00 98.56 71 ILE A N 1
ATOM 490 C CA . ILE A 1 71 ? -1.558 6.075 -9.376 1.00 98.56 71 ILE A CA 1
ATOM 491 C C . ILE A 1 71 ? -2.646 5.020 -9.564 1.00 98.56 71 ILE A C 1
ATOM 493 O O . ILE A 1 71 ? -3.372 5.050 -10.559 1.00 98.56 71 ILE A O 1
ATOM 497 N N . ALA A 1 72 ? -2.770 4.115 -8.596 1.00 98.62 72 ALA A N 1
ATOM 498 C CA . ALA A 1 72 ? -3.861 3.157 -8.478 1.00 98.62 72 ALA A CA 1
ATOM 499 C C . ALA A 1 72 ? -4.714 3.511 -7.253 1.00 98.62 72 ALA A C 1
ATOM 501 O O . ALA A 1 72 ? -4.194 3.575 -6.142 1.00 98.62 72 ALA A O 1
ATOM 502 N N . THR A 1 73 ? -6.016 3.718 -7.439 1.00 98.62 73 THR A N 1
ATOM 503 C CA . THR A 1 73 ? -6.953 3.936 -6.327 1.00 98.62 73 THR A CA 1
ATOM 504 C C . THR A 1 73 ? -7.579 2.603 -5.933 1.00 98.62 73 THR A C 1
ATOM 506 O O . THR A 1 73 ? -8.178 1.932 -6.776 1.00 98.62 73 THR A O 1
ATOM 509 N N . VAL A 1 74 ? -7.434 2.214 -4.666 1.00 98.06 74 VAL A N 1
ATOM 510 C CA . VAL A 1 74 ? -8.016 0.987 -4.102 1.00 98.06 74 VAL A CA 1
ATOM 511 C C . VAL A 1 74 ? -9.058 1.326 -3.046 1.00 98.06 74 VAL A C 1
ATOM 513 O O . VAL A 1 74 ? -8.808 2.139 -2.159 1.00 98.06 74 VAL A O 1
ATOM 516 N N . ASP A 1 75 ? -10.214 0.673 -3.121 1.00 98.19 75 ASP A N 1
ATOM 517 C CA . ASP A 1 75 ? -11.266 0.785 -2.112 1.00 98.19 75 ASP A CA 1
ATOM 518 C C . ASP A 1 75 ? -11.126 -0.354 -1.098 1.00 98.19 75 ASP A C 1
ATOM 520 O O . ASP A 1 75 ? -11.120 -1.532 -1.465 1.00 98.19 75 ASP A O 1
ATOM 524 N N . VAL A 1 76 ? -10.988 -0.008 0.179 1.00 98.12 76 VAL A N 1
ATOM 525 C CA . VAL A 1 76 ? -10.765 -0.949 1.281 1.00 98.12 76 VAL A CA 1
ATOM 526 C C . VAL A 1 76 ? -11.741 -0.687 2.423 1.00 98.12 76 VAL A C 1
ATOM 528 O O . VAL A 1 76 ? -12.152 0.446 2.654 1.00 98.12 76 VAL A O 1
ATOM 531 N N . ASP A 1 77 ? -12.071 -1.738 3.168 1.00 98.38 77 ASP A N 1
ATOM 532 C CA . ASP A 1 77 ? -12.842 -1.663 4.414 1.00 98.38 77 ASP A CA 1
ATOM 533 C C . ASP A 1 77 ? -12.068 -2.394 5.527 1.00 98.38 77 ASP A C 1
ATOM 535 O O . ASP A 1 77 ? -12.279 -3.588 5.759 1.00 98.38 77 ASP A O 1
ATOM 539 N N . PRO A 1 78 ? -11.034 -1.753 6.110 1.00 98.12 78 PRO A N 1
ATOM 540 C CA . PRO A 1 78 ? -10.212 -2.367 7.138 1.00 98.12 78 PRO A CA 1
ATOM 541 C C . PRO A 1 78 ? -10.949 -2.528 8.468 1.00 98.12 78 PRO A C 1
ATOM 543 O O . PRO A 1 78 ? -11.601 -1.611 8.962 1.00 98.12 78 PRO A O 1
ATOM 546 N N . GLU A 1 79 ? -10.724 -3.669 9.115 1.00 98.12 79 GLU A N 1
ATOM 547 C CA . GLU A 1 79 ? -11.204 -3.982 10.459 1.00 98.12 79 GLU A CA 1
ATOM 548 C C . GLU A 1 79 ? -10.046 -4.369 11.392 1.00 98.12 79 GLU A C 1
ATOM 550 O O . GLU A 1 79 ? -9.104 -5.074 11.005 1.00 98.12 79 GLU A O 1
ATOM 555 N N . LEU A 1 80 ? -10.152 -3.973 12.664 1.00 98.31 80 LEU A N 1
ATOM 556 C CA . LEU A 1 80 ? -9.252 -4.407 13.736 1.00 98.31 80 LEU A CA 1
ATOM 557 C C . LEU A 1 80 ? -9.894 -5.517 14.578 1.00 98.31 80 LEU A C 1
ATOM 559 O O . LEU A 1 80 ? -11.106 -5.561 14.796 1.00 98.31 80 LEU A O 1
ATOM 563 N N . GLY A 1 81 ? -9.069 -6.442 15.066 1.00 95.75 81 GLY A N 1
ATOM 564 C CA . GLY A 1 81 ? -9.499 -7.501 15.972 1.00 95.75 81 GLY A CA 1
ATOM 565 C C . GLY A 1 81 ? -9.847 -6.999 17.385 1.00 95.75 81 GLY A C 1
ATOM 566 O O . GLY A 1 81 ? -9.538 -5.873 17.769 1.00 95.75 81 GLY A O 1
ATOM 567 N N . PRO A 1 82 ? -10.465 -7.845 18.227 1.00 95.25 82 PRO A N 1
ATOM 568 C CA . PRO A 1 82 ? -10.775 -7.473 19.605 1.00 95.25 82 PRO A CA 1
ATOM 569 C C . PRO A 1 82 ? -9.501 -7.193 20.420 1.00 95.25 82 PRO A C 1
ATOM 571 O O . PRO A 1 82 ? -8.627 -8.055 20.518 1.00 95.25 82 PRO A O 1
ATOM 574 N N . ASN A 1 83 ? -9.460 -6.038 21.094 1.00 94.50 83 ASN A N 1
ATOM 575 C CA . ASN A 1 83 ? -8.309 -5.537 21.867 1.00 94.50 83 ASN A CA 1
ATOM 576 C C . ASN A 1 83 ? -7.050 -5.276 21.017 1.00 94.50 83 ASN A C 1
ATOM 578 O O . ASN A 1 83 ? -5.932 -5.413 21.515 1.00 94.50 83 ASN A O 1
ATOM 582 N N . GLN A 1 84 ? -7.230 -4.939 19.742 1.00 96.94 84 GLN A N 1
ATOM 583 C CA . GLN A 1 84 ? -6.162 -4.534 18.839 1.00 96.94 84 GLN A CA 1
ATOM 584 C C . GLN A 1 84 ? -6.234 -3.015 18.641 1.00 96.94 84 GLN A C 1
ATOM 586 O O . GLN A 1 84 ? -7.206 -2.529 18.074 1.00 96.94 84 GLN A O 1
ATOM 591 N N . ALA A 1 85 ? -5.222 -2.292 19.127 1.00 97.31 85 ALA A N 1
ATOM 592 C CA . ALA A 1 85 ? -5.136 -0.834 18.991 1.00 97.31 85 ALA A CA 1
ATOM 593 C C . ALA A 1 85 ? -4.721 -0.400 17.573 1.00 97.31 85 ALA A C 1
ATOM 595 O O . ALA A 1 85 ? -5.061 0.692 17.125 1.00 97.31 85 ALA A O 1
ATOM 596 N N . ASP A 1 86 ? -3.988 -1.265 16.866 1.00 98.50 86 ASP A N 1
ATOM 597 C CA . ASP A 1 86 ? -3.469 -0.998 15.530 1.00 98.50 86 ASP A CA 1
ATOM 598 C C . ASP A 1 86 ? -3.287 -2.274 14.694 1.00 98.50 86 ASP A C 1
ATOM 600 O O . ASP A 1 86 ? -3.184 -3.389 15.216 1.00 98.50 86 ASP A O 1
ATOM 604 N N . GLY A 1 87 ? -3.236 -2.120 13.376 1.00 98.38 87 GLY A N 1
ATOM 605 C CA . GLY A 1 87 ? -2.892 -3.177 12.437 1.00 98.38 87 GLY A CA 1
ATOM 606 C C . GLY A 1 87 ? -2.359 -2.633 11.114 1.00 98.38 87 GLY A C 1
ATOM 607 O O . GLY A 1 87 ? -2.294 -1.427 10.926 1.00 98.38 87 GLY A O 1
ATOM 608 N N . THR A 1 88 ? -1.972 -3.507 10.188 1.00 98.50 88 THR A N 1
ATOM 609 C CA . THR A 1 88 ? -1.414 -3.109 8.886 1.00 98.50 88 THR A CA 1
ATOM 610 C C . THR A 1 88 ? -2.172 -3.707 7.710 1.00 98.50 88 THR A C 1
ATOM 612 O O . THR A 1 88 ? -2.707 -4.818 7.800 1.00 98.50 88 THR A O 1
ATOM 615 N N . LEU A 1 89 ? -2.184 -2.975 6.595 1.00 98.62 89 LEU A N 1
ATOM 616 C CA . LEU A 1 89 ? -2.452 -3.498 5.258 1.00 98.62 89 LEU A CA 1
ATOM 617 C C . LEU A 1 89 ? -1.129 -3.577 4.494 1.00 98.62 89 LEU A C 1
ATOM 619 O O . LEU A 1 89 ? -0.357 -2.616 4.492 1.00 98.62 89 LEU A O 1
ATOM 623 N N . THR A 1 90 ? -0.878 -4.707 3.836 1.00 98.38 90 THR A N 1
ATOM 624 C CA . THR A 1 90 ? 0.324 -4.899 3.016 1.00 98.38 90 THR A CA 1
ATOM 625 C C . THR A 1 90 ? 0.027 -4.582 1.560 1.00 98.38 90 THR A C 1
ATOM 627 O O . THR A 1 90 ? -1.079 -4.842 1.072 1.00 98.38 90 THR A O 1
ATOM 630 N N . ILE A 1 91 ? 1.035 -4.066 0.860 1.00 98.56 91 ILE A N 1
ATOM 631 C CA . ILE A 1 91 ? 0.953 -3.703 -0.553 1.00 98.56 91 ILE A CA 1
ATOM 632 C C . ILE A 1 91 ? 2.026 -4.472 -1.325 1.00 98.56 91 ILE A C 1
ATOM 634 O O . ILE A 1 91 ? 3.206 -4.399 -0.989 1.00 98.56 91 ILE A O 1
ATOM 638 N N . ASP A 1 92 ? 1.603 -5.180 -2.368 1.00 98.06 92 ASP A N 1
ATOM 639 C CA . ASP A 1 92 ? 2.485 -5.767 -3.378 1.00 98.06 92 ASP A CA 1
ATOM 640 C C . ASP A 1 92 ? 2.246 -5.067 -4.724 1.00 98.06 92 ASP A C 1
ATOM 642 O O . ASP A 1 92 ? 1.118 -4.668 -5.039 1.00 98.06 92 ASP A O 1
ATOM 646 N N . VAL A 1 93 ? 3.275 -5.003 -5.565 1.00 97.69 93 VAL A N 1
ATOM 647 C CA . VAL A 1 93 ? 3.190 -4.495 -6.937 1.00 97.69 93 VAL A CA 1
ATOM 648 C C . VAL A 1 93 ? 3.532 -5.617 -7.918 1.00 97.69 93 VAL A C 1
ATOM 650 O O . VAL A 1 93 ? 4.445 -6.425 -7.730 1.00 97.69 93 VAL A O 1
ATOM 653 N N . LYS A 1 94 ? 2.764 -5.733 -8.998 1.00 96.62 94 LYS A N 1
ATOM 654 C CA . LYS A 1 94 ? 3.116 -6.571 -10.147 1.00 96.62 94 LYS A CA 1
ATOM 655 C C . LYS A 1 94 ? 3.383 -5.641 -11.330 1.00 96.62 94 LYS A C 1
ATOM 657 O O . LYS A 1 94 ? 2.435 -5.025 -11.820 1.00 96.62 94 LYS A O 1
ATOM 662 N N . PRO A 1 95 ? 4.653 -5.506 -11.753 1.00 89.94 95 PRO A N 1
ATOM 663 C CA . PRO A 1 95 ? 5.00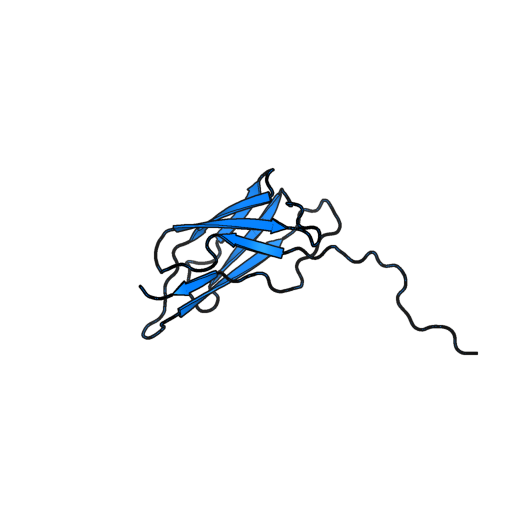0 -4.666 -12.888 1.00 89.94 95 PRO A CA 1
ATOM 664 C C . PRO A 1 95 ? 4.330 -5.142 -14.178 1.00 89.94 95 PRO A C 1
ATOM 666 O O . PRO A 1 95 ? 3.940 -6.308 -14.305 1.00 89.94 95 PRO A O 1
ATOM 669 N N . THR A 1 96 ? 4.244 -4.242 -15.154 1.00 85.38 96 THR A N 1
ATOM 670 C CA . THR A 1 96 ? 3.866 -4.600 -16.522 1.00 85.38 96 THR A CA 1
ATOM 671 C C . THR A 1 96 ? 4.929 -5.506 -17.148 1.00 85.38 96 THR A C 1
ATOM 673 O O . THR A 1 96 ? 6.052 -5.630 -16.660 1.00 85.38 96 THR A O 1
ATOM 676 N N . ALA A 1 97 ? 4.603 -6.121 -18.287 1.00 76.69 97 ALA A N 1
ATOM 677 C CA . ALA A 1 97 ? 5.607 -6.807 -19.101 1.00 76.69 97 ALA A CA 1
ATOM 678 C C . ALA A 1 97 ? 6.575 -5.833 -19.811 1.00 76.69 97 ALA A C 1
ATOM 680 O O . ALA A 1 97 ? 7.503 -6.281 -20.486 1.00 76.69 97 ALA A O 1
ATOM 681 N N . GLU A 1 98 ? 6.332 -4.523 -19.717 1.00 74.19 98 GLU A N 1
ATOM 682 C CA . GLU A 1 98 ? 7.121 -3.485 -20.367 1.00 74.19 98 GLU A CA 1
ATOM 683 C C . GLU A 1 98 ? 8.113 -2.879 -19.368 1.00 74.19 98 GLU A C 1
ATOM 685 O O . GLU A 1 98 ? 7.743 -2.147 -18.456 1.00 74.19 98 GLU A O 1
ATOM 690 N N . GLY A 1 99 ? 9.398 -3.165 -19.574 1.00 74.81 99 GLY A N 1
ATOM 691 C CA . GLY A 1 99 ? 10.485 -2.688 -18.721 1.00 74.81 99 GLY A CA 1
ATOM 692 C C . GLY A 1 99 ? 11.075 -3.781 -17.833 1.00 74.81 99 GLY A C 1
ATOM 693 O O . GLY A 1 99 ? 10.491 -4.843 -17.632 1.00 74.81 99 GLY A O 1
ATOM 694 N N . ASP A 1 100 ? 12.271 -3.509 -17.317 1.00 88.25 100 ASP A N 1
ATOM 695 C CA . ASP A 1 100 ? 12.991 -4.397 -16.407 1.00 88.25 100 ASP A CA 1
ATOM 696 C C . ASP A 1 100 ? 12.692 -3.976 -14.961 1.00 88.25 100 ASP A C 1
ATOM 698 O O . ASP A 1 100 ? 13.542 -3.378 -14.304 1.00 88.25 100 ASP A O 1
ATOM 702 N N . TYR A 1 101 ? 11.470 -4.233 -14.484 1.00 92.75 101 TYR A N 1
ATOM 703 C CA . TYR A 1 101 ? 11.020 -3.888 -13.128 1.00 92.75 101 TYR A CA 1
ATOM 704 C C . TYR A 1 101 ? 10.811 -5.125 -12.250 1.00 92.75 101 TYR A C 1
ATOM 706 O O . TYR A 1 101 ? 10.369 -6.172 -12.728 1.00 92.75 101 TYR A O 1
ATOM 714 N N . VAL A 1 102 ? 11.080 -4.986 -10.951 1.00 94.31 102 VAL A N 1
ATOM 715 C CA . VAL A 1 102 ? 10.827 -6.003 -9.919 1.00 94.31 102 VAL A CA 1
ATOM 716 C C . VAL A 1 102 ? 10.247 -5.376 -8.649 1.00 94.31 102 VAL A C 1
ATOM 718 O O . VAL A 1 102 ? 10.348 -4.173 -8.441 1.00 94.31 102 VAL A O 1
ATOM 721 N N . ASP A 1 103 ? 9.619 -6.214 -7.830 1.00 94.69 103 ASP A N 1
ATOM 722 C CA . ASP A 1 103 ? 9.071 -5.894 -6.506 1.00 94.69 103 ASP A CA 1
ATOM 723 C C . ASP A 1 103 ? 9.489 -7.040 -5.571 1.00 94.69 103 ASP A C 1
ATOM 725 O O . ASP A 1 103 ? 8.779 -8.040 -5.422 1.00 94.69 103 ASP A O 1
ATOM 729 N N . GLU A 1 104 ? 10.730 -6.977 -5.084 1.00 92.44 104 GLU A N 1
ATOM 730 C CA . GLU A 1 104 ? 11.342 -7.987 -4.207 1.00 92.44 104 GLU A CA 1
ATOM 731 C C . GLU A 1 104 ? 11.490 -7.488 -2.765 1.00 92.44 104 GLU A C 1
ATOM 733 O O . GLU A 1 104 ? 11.580 -8.285 -1.823 1.00 92.44 104 GLU A O 1
ATOM 738 N N . ARG A 1 105 ? 11.524 -6.169 -2.577 1.00 92.38 105 ARG A N 1
ATOM 739 C CA . ARG A 1 105 ? 11.568 -5.499 -1.284 1.00 92.38 105 ARG A CA 1
ATOM 740 C C . ARG A 1 105 ? 10.148 -5.191 -0.813 1.00 92.38 105 ARG A C 1
ATOM 742 O O . ARG A 1 105 ? 9.244 -4.959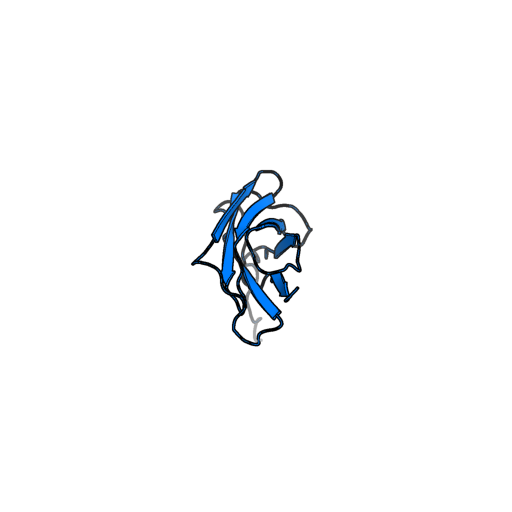 -1.596 1.00 92.38 105 ARG A O 1
ATOM 749 N N . GLY A 1 106 ? 9.958 -5.169 0.505 1.00 90.88 106 GLY A N 1
ATOM 750 C CA . GLY A 1 106 ? 8.682 -4.752 1.081 1.00 90.88 106 GLY A CA 1
ATOM 751 C C . GLY A 1 106 ? 8.377 -3.282 0.784 1.00 90.88 106 GLY A C 1
ATOM 752 O O . GLY A 1 106 ? 9.243 -2.426 0.988 1.00 90.88 106 GLY A O 1
ATOM 753 N N . ASN A 1 107 ? 7.144 -3.025 0.354 1.00 96.62 107 ASN A N 1
ATOM 754 C CA . ASN A 1 107 ? 6.587 -1.690 0.165 1.00 96.62 107 ASN A CA 1
ATOM 755 C C . ASN A 1 107 ? 6.127 -1.074 1.492 1.00 96.62 107 ASN A C 1
ATOM 757 O O . ASN A 1 107 ? 6.011 -1.757 2.515 1.00 96.62 107 ASN A O 1
ATOM 761 N N . THR A 1 108 ? 5.817 0.221 1.462 1.00 97.06 108 THR A N 1
ATOM 762 C CA . THR A 1 108 ? 5.224 0.920 2.607 1.00 97.06 108 THR A CA 1
ATOM 763 C C . THR A 1 108 ? 3.852 0.325 2.943 1.00 97.06 108 THR A C 1
ATOM 765 O O . THR A 1 108 ? 2.938 0.327 2.118 1.00 97.06 108 THR A O 1
ATOM 768 N N . GLU A 1 109 ? 3.705 -0.195 4.162 1.00 97.88 109 GLU A N 1
ATOM 769 C CA . GLU A 1 109 ? 2.420 -0.664 4.690 1.00 97.88 109 GLU A CA 1
ATOM 770 C C . GLU A 1 109 ? 1.511 0.515 5.057 1.00 97.88 109 GLU A C 1
ATOM 772 O O . GLU A 1 109 ? 1.984 1.578 5.461 1.00 97.88 109 GLU A O 1
ATOM 777 N N . VAL A 1 110 ? 0.195 0.301 4.998 1.00 98.62 110 VAL A N 1
ATOM 778 C CA . VAL A 1 110 ? -0.777 1.249 5.561 1.00 98.62 110 VAL A CA 1
ATOM 779 C C . VAL A 1 110 ? -1.059 0.856 7.002 1.00 98.62 110 VAL A C 1
ATOM 781 O O . VAL A 1 110 ? -1.523 -0.257 7.259 1.00 98.62 110 VAL A O 1
ATOM 784 N N . LEU A 1 111 ? -0.813 1.763 7.943 1.00 98.69 111 LEU A N 1
ATOM 785 C CA . LEU A 1 111 ? -1.152 1.582 9.350 1.00 98.69 111 LEU A CA 1
ATOM 786 C C . LEU A 1 111 ? -2.634 1.904 9.576 1.00 98.69 111 LEU A C 1
ATOM 788 O O . LEU A 1 111 ? -3.095 2.993 9.256 1.00 98.69 111 LEU A O 1
ATOM 792 N N . VAL A 1 112 ? -3.372 0.984 10.179 1.00 98.62 112 VAL A N 1
ATOM 793 C CA . VAL A 1 112 ? -4.755 1.168 10.622 1.00 98.62 112 VAL A CA 1
ATOM 794 C C . VAL A 1 112 ? -4.739 1.329 12.137 1.00 98.62 112 VAL A C 1
ATOM 796 O O . VAL A 1 112 ? -4.298 0.417 12.829 1.00 98.62 112 VAL A O 1
ATOM 799 N N . VAL A 1 113 ? -5.211 2.455 12.662 1.00 98.50 113 VAL A N 1
ATOM 800 C CA . VAL A 1 113 ? -5.274 2.741 14.105 1.00 98.50 113 VAL A CA 1
ATOM 801 C C . VAL A 1 113 ? -6.718 2.867 14.574 1.00 98.50 113 VAL A C 1
ATOM 803 O O . VAL A 1 113 ? -7.579 3.314 13.819 1.00 98.50 113 VAL A O 1
ATOM 806 N N . GLU A 1 114 ? -6.994 2.463 15.814 1.00 95.12 114 GLU A N 1
ATOM 807 C CA . GLU A 1 114 ? -8.286 2.745 16.447 1.00 95.12 114 GLU A CA 1
ATOM 808 C C . GLU A 1 114 ? -8.557 4.261 16.529 1.00 95.12 114 GLU A C 1
ATOM 810 O O . GLU A 1 114 ? -7.621 5.064 16.577 1.00 95.12 114 GLU A O 1
ATOM 815 N N . GLU A 1 115 ? -9.838 4.642 16.508 1.00 83.94 115 GLU A N 1
ATOM 816 C CA . GLU A 1 115 ? -10.291 6.044 16.590 1.00 83.94 115 GLU A CA 1
ATOM 817 C C . GLU A 1 115 ? -10.092 6.669 17.983 1.00 83.94 115 GLU A C 1
ATOM 819 O O . GLU A 1 115 ? -10.400 5.996 18.998 1.00 83.94 115 GLU A O 1
#

Solvent-accessible surface area (backbone atoms only — not comparable to full-atom values): 6488 Å² total; per-residue (Å²): 136,86,78,81,87,75,93,84,85,75,82,78,57,44,52,47,43,43,49,48,43,66,47,62,48,54,64,46,80,46,75,36,41,31,33,31,25,42,88,89,66,50,64,41,50,60,22,37,39,37,40,36,48,57,71,18,42,44,90,68,68,44,72,28,54,15,38,97,77,5,42,16,70,40,74,47,49,38,42,69,57,92,96,44,65,62,27,27,33,39,50,49,63,43,66,47,95,77,69,64,59,39,61,87,66,88,39,58,50,33,38,32,35,67,132

Foldseek 3Di:
DDDDDDDDDDPDFWAKAWDWPPLEEAAAKDKIKIFIATPVRQTAFQKKKKKAFDQWHWDDIWIFTQHPRRITITITGTDHDPPGQKGWIFIFIHHDPPGRHDHPDGYRIRMYGYD

Nearest PDB structures (foldseek):
  7mrk-assembly1_B  TM=4.133E-01  e=1.668E-01  Gallus gallus
  7mrk-assembly2_D  TM=4.003E-01  e=4.044E-01  Gallus gallus
  7mrn-assembly1_A  TM=3.807E-01  e=3.644E-01  Mus musculus
  7mrs-assembly1_A  TM=4.040E-01  e=7.174E-01  Danio rerio
  5i99-assembly1_A  TM=4.032E-01  e=9.309E-01  Mus musculus